Protein AF-X1RDU4-F1 (afdb_monomer_lite)

Secondary structure (DSSP, 8-state):
-PPPSEEE-TTT--EEEGGGEEEEEEEEEETTEEEEEEEEEEETT-HHHHHHHHH--S--TT---

Organism: NCBI:txid412755

Foldseek 3Di:
DDDPQWDAQPQPRDIDGPVQKDWDWDFDDDPNDGPDIDTGIFGPPDPNRVVCNVVDDPDDPPDDD

pLDDT: mean 88.11, std 14.46, range [45.91, 98.44]

Radius of gyration: 13.39 Å; chains: 1; bounding box: 28×23×38 Å

Sequence (65 aa):
MKLPDTWKCHICGEERPDERISVVTKPWVINGQTVGGQNIRYCNDRPACIKGAKEFSFFNPGEEA

Structure (mmCIF, N/CA/C/O backbone):
data_AF-X1RDU4-F1
#
_entry.id   AF-X1RDU4-F1
#
loop_
_atom_site.group_PDB
_atom_site.id
_atom_site.type_symbol
_atom_site.label_atom_id
_atom_site.label_alt_id
_atom_site.label_comp_id
_atom_site.label_asym_id
_atom_site.label_entity_id
_atom_site.label_seq_id
_atom_site.pdbx_PDB_ins_code
_atom_site.Cartn_x
_atom_site.Cartn_y
_atom_site.Cartn_z
_atom_site.occupancy
_atom_site.B_iso_or_equiv
_atom_site.auth_seq_id
_atom_site.auth_comp_id
_atom_site.auth_asym_id
_atom_site.auth_atom_id
_atom_site.pdbx_PDB_model_num
ATOM 1 N N . MET A 1 1 ? 9.884 12.641 17.833 1.00 47.81 1 MET A N 1
ATOM 2 C CA . MET A 1 1 ? 9.070 12.880 16.621 1.00 47.81 1 MET A CA 1
ATOM 3 C C . MET A 1 1 ? 7.791 12.075 16.767 1.00 47.81 1 MET A C 1
ATOM 5 O O . MET A 1 1 ? 7.895 10.872 16.961 1.00 47.81 1 MET A O 1
ATOM 9 N N . LYS A 1 2 ? 6.618 12.719 16.771 1.00 69.88 2 LYS A N 1
ATOM 10 C CA . LYS A 1 2 ? 5.330 12.014 16.759 1.00 69.88 2 LYS A CA 1
ATOM 11 C C . LYS A 1 2 ? 4.982 11.732 15.295 1.00 69.88 2 LYS A C 1
ATOM 13 O O . LYS A 1 2 ? 4.971 12.666 14.497 1.00 69.88 2 LYS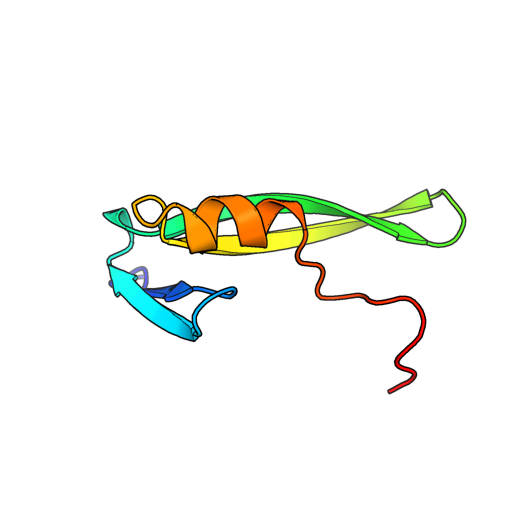 A O 1
ATOM 18 N N . LEU A 1 3 ? 4.809 10.460 14.937 1.00 65.44 3 LEU A N 1
ATOM 19 C CA . LEU A 1 3 ? 4.310 10.086 13.612 1.00 65.44 3 LEU A CA 1
ATOM 20 C C . LEU A 1 3 ? 2.882 10.629 13.452 1.00 65.44 3 LEU A C 1
ATOM 22 O O . LEU A 1 3 ? 2.181 10.757 14.459 1.00 65.44 3 LEU A O 1
ATOM 26 N N . PRO A 1 4 ? 2.454 10.996 12.234 1.00 73.62 4 PRO A N 1
ATOM 27 C CA . PRO A 1 4 ? 1.090 11.451 12.032 1.00 73.62 4 PRO A CA 1
ATOM 28 C C . PRO A 1 4 ? 0.118 10.330 12.421 1.00 73.62 4 PRO A C 1
ATOM 30 O O . PRO A 1 4 ? 0.296 9.180 12.031 1.00 73.62 4 PRO A O 1
ATOM 33 N N . ASP A 1 5 ? -0.908 10.675 13.203 1.00 88.25 5 ASP A N 1
ATOM 34 C CA . ASP A 1 5 ? -1.916 9.713 13.670 1.00 88.25 5 ASP A CA 1
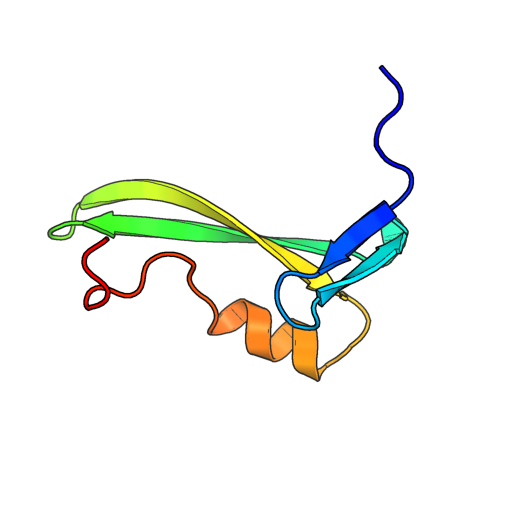ATOM 35 C C . ASP A 1 5 ? -2.804 9.213 12.504 1.00 88.25 5 ASP A C 1
ATOM 37 O O . ASP A 1 5 ? -3.498 8.201 12.613 1.00 88.25 5 ASP A O 1
ATOM 41 N N . THR A 1 6 ? -2.775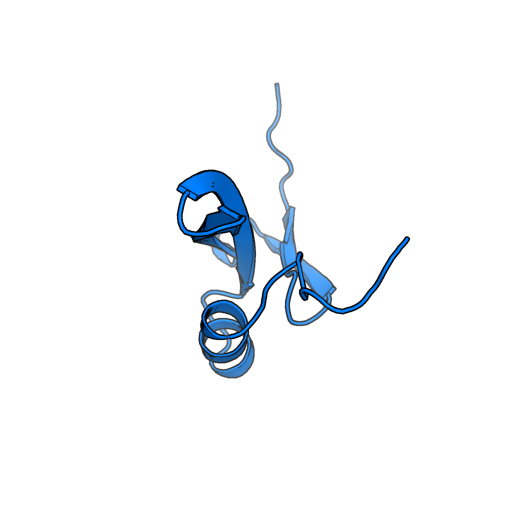 9.918 11.366 1.00 95.25 6 THR A N 1
ATOM 42 C CA . THR A 1 6 ? -3.530 9.591 10.156 1.00 95.25 6 THR A CA 1
ATOM 43 C C . THR A 1 6 ? -2.714 9.834 8.887 1.00 95.25 6 THR A C 1
ATOM 45 O O . THR A 1 6 ? -1.784 10.639 8.855 1.00 95.25 6 THR A O 1
ATOM 48 N N . TRP A 1 7 ? -3.096 9.157 7.806 1.00 96.25 7 TRP A N 1
ATOM 49 C CA . TRP A 1 7 ? -2.535 9.344 6.480 1.00 96.25 7 TRP A CA 1
ATOM 50 C C . TRP A 1 7 ? -3.625 9.409 5.417 1.00 96.25 7 TRP A C 1
ATOM 52 O O . TRP A 1 7 ? -4.632 8.703 5.467 1.00 96.25 7 TRP A O 1
ATOM 62 N N . LYS A 1 8 ? -3.367 10.217 4.388 1.00 97.19 8 LYS A N 1
ATOM 63 C CA . LYS A 1 8 ? -4.189 10.272 3.181 1.00 97.19 8 LYS A CA 1
ATOM 64 C C . LYS A 1 8 ? -4.000 9.026 2.312 1.00 97.19 8 LYS A C 1
ATOM 66 O O . LYS A 1 8 ? -2.870 8.693 1.943 1.00 97.19 8 LYS A O 1
ATOM 71 N N . CYS A 1 9 ? -5.106 8.393 1.937 1.00 97.94 9 CYS A N 1
ATOM 72 C CA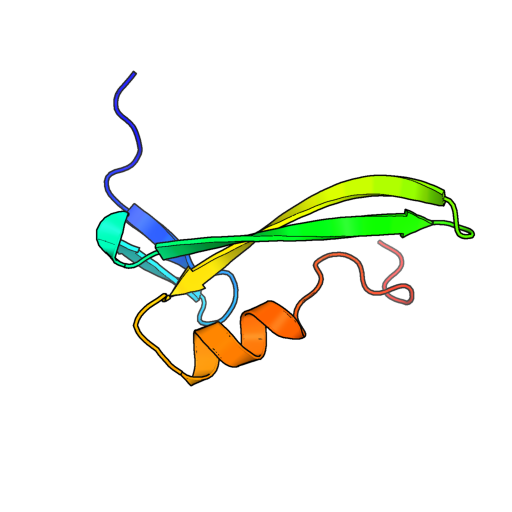 . CYS A 1 9 ? -5.162 7.394 0.874 1.00 97.94 9 CYS A CA 1
ATOM 73 C C . CYS A 1 9 ? -4.983 8.080 -0.488 1.00 97.94 9 CYS A C 1
ATOM 75 O O . CYS A 1 9 ? -5.728 8.997 -0.830 1.00 97.94 9 CYS A O 1
ATOM 77 N N . HIS A 1 10 ? -4.028 7.626 -1.297 1.00 97.50 10 HIS A N 1
ATOM 78 C CA . HIS A 1 10 ? -3.794 8.153 -2.646 1.00 97.50 10 HIS A CA 1
ATOM 79 C C . HIS A 1 10 ? -4.871 7.744 -3.653 1.00 97.50 10 HIS A C 1
ATOM 81 O O . HIS A 1 10 ? -4.947 8.341 -4.717 1.00 97.50 10 HIS A O 1
ATOM 87 N N . ILE A 1 11 ? -5.710 6.758 -3.315 1.00 97.88 11 ILE A N 1
ATOM 88 C CA . ILE A 1 11 ? -6.744 6.236 -4.217 1.00 97.88 11 ILE A CA 1
ATOM 89 C C . ILE A 1 11 ? -8.079 6.956 -4.025 1.00 97.88 11 ILE A C 1
ATOM 91 O O . ILE A 1 11 ? -8.638 7.471 -4.984 1.00 97.88 11 ILE A O 1
ATOM 95 N N . CYS A 1 12 ? -8.599 7.009 -2.794 1.00 97.56 12 CYS A N 1
ATOM 96 C CA . CYS A 1 12 ? -9.881 7.665 -2.507 1.00 97.56 12 CYS A CA 1
ATOM 97 C C . CYS A 1 12 ? -9.744 9.084 -1.937 1.00 97.56 12 CYS A C 1
ATOM 99 O O . CYS A 1 12 ? -10.743 9.781 -1.809 1.00 97.56 12 CYS A O 1
ATOM 101 N N . GLY A 1 13 ? -8.535 9.519 -1.569 1.00 97.00 13 GLY A N 1
ATOM 102 C CA . GLY A 1 13 ? -8.277 10.867 -1.062 1.00 97.00 13 GLY A CA 1
ATOM 103 C C . GLY A 1 13 ? -8.631 11.110 0.410 1.00 97.00 13 GLY A C 1
ATOM 104 O O . GLY A 1 13 ? -8.317 12.184 0.914 1.00 97.00 13 GLY A O 1
ATOM 105 N N . GLU A 1 14 ? -9.235 10.151 1.113 1.00 97.81 14 GLU A N 1
ATOM 106 C CA . GLU A 1 14 ? -9.594 10.302 2.532 1.00 97.81 14 GLU A CA 1
ATOM 107 C C . GLU A 1 14 ? -8.381 10.191 3.465 1.00 97.81 14 GLU A C 1
ATOM 109 O O . GLU A 1 14 ? -7.482 9.375 3.240 1.00 97.81 14 GLU A O 1
ATOM 114 N N . GLU A 1 15 ? -8.396 10.966 4.551 1.00 97.44 15 GLU A N 1
ATOM 115 C CA . GLU A 1 15 ? -7.487 10.808 5.690 1.00 97.44 15 GLU A CA 1
ATOM 116 C C . GLU A 1 15 ? -7.998 9.713 6.629 1.00 97.44 15 GLU A C 1
ATOM 118 O O . GLU A 1 15 ? -9.182 9.647 6.968 1.00 97.44 15 GLU A O 1
ATOM 123 N N . ARG A 1 16 ? -7.111 8.793 7.005 1.00 96.38 16 ARG A N 1
ATOM 124 C CA . ARG A 1 16 ? -7.457 7.569 7.733 1.00 96.38 16 ARG A CA 1
ATOM 125 C C . ARG A 1 16 ? -6.386 7.251 8.774 1.00 96.38 16 ARG A C 1
ATOM 127 O O . ARG A 1 16 ? -5.229 7.575 8.527 1.00 96.38 16 ARG A O 1
ATOM 134 N N . PRO A 1 17 ? -6.727 6.593 9.894 1.00 96.00 17 PRO A N 1
ATOM 135 C CA . PRO A 1 17 ? -5.737 6.141 10.871 1.00 96.00 17 PRO A CA 1
ATOM 136 C C . PRO A 1 17 ? -4.641 5.284 10.232 1.00 96.00 17 PRO A C 1
ATOM 138 O O . PRO A 1 17 ? -4.916 4.567 9.268 1.00 96.00 17 PRO A O 1
ATOM 141 N N . ASP A 1 18 ? -3.430 5.324 10.790 1.00 94.75 18 ASP A N 1
ATOM 142 C CA . ASP A 1 18 ? -2.282 4.536 10.308 1.00 94.75 18 ASP A CA 1
ATOM 143 C C . ASP A 1 18 ? -2.610 3.039 10.159 1.00 94.75 18 ASP A C 1
ATOM 145 O O . ASP A 1 18 ? -2.361 2.454 9.110 1.00 94.75 18 ASP A O 1
ATOM 149 N N . GLU A 1 19 ? -3.332 2.457 11.124 1.00 95.06 19 GLU A N 1
ATOM 150 C CA . GLU A 1 19 ? -3.791 1.057 11.088 1.00 95.06 19 GLU A CA 1
ATOM 151 C C . GLU A 1 19 ? -4.696 0.711 9.884 1.00 95.06 19 GLU A C 1
ATOM 153 O O . GLU A 1 19 ? -4.822 -0.455 9.505 1.00 95.06 19 GLU A O 1
ATOM 158 N N . ARG A 1 20 ? -5.339 1.714 9.269 1.00 97.06 20 ARG A N 1
ATOM 159 C CA . ARG A 1 20 ? -6.222 1.557 8.098 1.00 97.06 20 ARG A CA 1
ATOM 160 C C . ARG A 1 20 ? -5.509 1.816 6.779 1.00 97.06 20 ARG A C 1
ATOM 162 O O . ARG A 1 20 ? -6.141 1.758 5.722 1.00 97.06 20 ARG A O 1
ATOM 169 N N . ILE A 1 21 ? -4.221 2.130 6.823 1.00 98.06 21 ILE A N 1
ATOM 170 C CA . ILE A 1 21 ? -3.418 2.456 5.657 1.00 98.06 21 ILE A CA 1
ATOM 171 C C . ILE A 1 21 ? -2.352 1.385 5.460 1.00 98.06 21 ILE A C 1
ATOM 173 O O . ILE A 1 21 ? -1.749 0.851 6.384 1.00 98.06 21 ILE A O 1
ATOM 177 N N . SER A 1 22 ? -2.118 1.039 4.205 1.00 97.81 22 SER A N 1
ATOM 178 C CA . SER A 1 22 ? -0.956 0.257 3.804 1.00 97.81 22 SER A CA 1
ATOM 179 C C . SER A 1 22 ? -0.236 0.956 2.666 1.00 97.81 22 SER A C 1
ATOM 181 O O . SER A 1 22 ? -0.809 1.792 1.965 1.00 97.81 22 SER A O 1
ATOM 183 N N . VAL A 1 23 ? 1.044 0.631 2.508 1.00 97.25 23 VAL A N 1
ATOM 184 C CA . VAL A 1 23 ? 1.901 1.180 1.460 1.00 97.25 23 VAL A CA 1
ATOM 185 C C . VAL A 1 23 ? 2.277 0.058 0.509 1.00 97.25 23 VAL A C 1
ATOM 187 O O . VAL A 1 23 ? 2.752 -0.989 0.942 1.00 97.25 23 VAL A O 1
ATOM 190 N N . VAL A 1 24 ? 2.075 0.277 -0.787 1.00 96.12 24 VAL A N 1
ATOM 191 C CA . VAL A 1 24 ? 2.699 -0.541 -1.830 1.00 96.12 24 VAL A CA 1
ATOM 192 C C . VAL A 1 24 ? 3.791 0.279 -2.498 1.00 96.12 24 VAL A C 1
ATOM 194 O O . VAL A 1 24 ? 3.560 1.415 -2.916 1.00 96.12 24 VAL A O 1
ATOM 197 N N . THR A 1 25 ? 4.988 -0.294 -2.584 1.00 95.25 25 THR A N 1
ATOM 198 C CA . THR A 1 25 ? 6.117 0.313 -3.286 1.00 95.25 25 THR A CA 1
ATOM 199 C C . THR A 1 25 ? 6.191 -0.257 -4.693 1.00 95.25 25 THR A C 1
ATOM 201 O O . THR A 1 25 ? 6.247 -1.474 -4.869 1.00 95.25 25 THR A O 1
ATOM 204 N N . LYS A 1 26 ? 6.200 0.615 -5.700 1.00 91.31 26 LYS A N 1
ATOM 205 C CA . LYS A 1 26 ? 6.393 0.232 -7.104 1.00 91.31 26 LYS A CA 1
ATOM 206 C C . LYS A 1 26 ? 7.700 0.807 -7.636 1.00 91.31 26 LYS A C 1
ATOM 208 O O . LYS A 1 26 ? 8.008 1.953 -7.304 1.00 91.31 26 LYS A O 1
ATOM 213 N N . PRO A 1 27 ? 8.461 0.070 -8.461 1.00 90.94 27 PRO A N 1
ATOM 214 C CA . PRO A 1 27 ? 9.638 0.630 -9.105 1.00 90.94 27 PRO A CA 1
ATOM 215 C C . PRO A 1 27 ? 9.223 1.760 -10.052 1.00 90.94 27 PRO A C 1
ATOM 217 O O . PRO A 1 27 ? 8.240 1.651 -10.786 1.00 90.94 27 PRO A O 1
ATOM 220 N N . TRP A 1 28 ? 9.978 2.851 -10.034 1.00 87.62 28 TRP A N 1
ATOM 221 C CA . 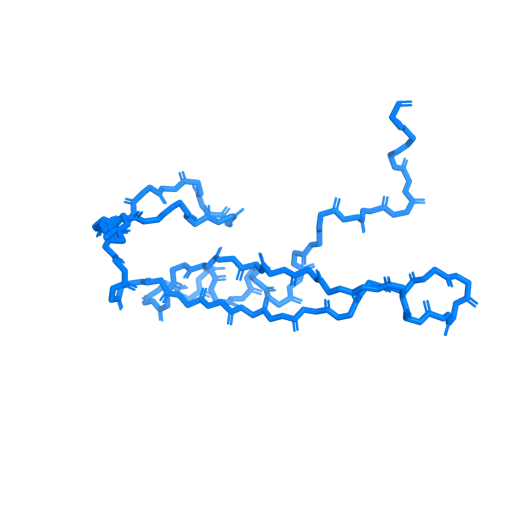TRP A 1 28 ? 9.904 3.884 -11.056 1.00 87.62 28 TRP A CA 1
ATOM 222 C C . TRP A 1 28 ? 10.938 3.565 -12.129 1.00 87.62 28 TRP A C 1
ATOM 224 O O . TRP A 1 28 ? 12.138 3.576 -11.854 1.00 87.62 28 TRP A O 1
ATOM 234 N N . VAL A 1 29 ? 10.463 3.227 -13.327 1.00 86.00 29 VAL A N 1
ATOM 235 C CA . VAL A 1 29 ? 11.296 2.785 -14.448 1.00 86.00 29 VAL A CA 1
ATOM 236 C C . VAL A 1 29 ? 11.274 3.846 -15.544 1.00 86.00 29 VAL A C 1
ATOM 238 O O . VAL A 1 29 ? 10.203 4.199 -16.031 1.00 86.00 29 VAL A O 1
ATOM 241 N N . ILE A 1 30 ? 12.451 4.328 -15.947 1.00 82.00 30 ILE A N 1
ATOM 242 C CA . ILE A 1 30 ? 12.655 5.228 -17.091 1.00 82.00 30 ILE A CA 1
ATOM 243 C C . ILE A 1 30 ? 13.636 4.543 -18.041 1.00 82.00 30 ILE A C 1
ATOM 245 O O . ILE A 1 30 ? 14.688 4.082 -17.606 1.00 82.00 30 ILE A O 1
ATOM 249 N N . ASN A 1 31 ? 13.298 4.447 -19.330 1.00 85.31 31 ASN A N 1
ATOM 250 C CA . ASN A 1 31 ? 14.128 3.785 -20.351 1.00 85.31 31 ASN A CA 1
ATOM 251 C C . ASN A 1 31 ? 14.589 2.365 -19.955 1.00 85.31 31 ASN A C 1
ATOM 253 O O . ASN A 1 31 ? 15.717 1.965 -20.228 1.00 85.31 31 ASN A O 1
ATOM 257 N N . GLY A 1 32 ? 13.728 1.605 -19.272 1.00 83.75 32 GLY A N 1
ATOM 258 C CA . GLY A 1 32 ? 14.042 0.251 -18.798 1.00 83.75 32 GLY A CA 1
ATOM 259 C C . GLY A 1 32 ? 14.935 0.186 -17.551 1.00 83.75 32 GLY A C 1
ATOM 260 O O . GLY A 1 32 ? 15.166 -0.905 -17.037 1.00 83.75 32 GLY A O 1
ATOM 261 N N . GLN A 1 33 ? 15.393 1.323 -17.021 1.00 88.38 33 GLN A N 1
ATOM 262 C CA . GLN A 1 33 ? 16.191 1.398 -15.802 1.00 88.38 33 GLN A CA 1
ATOM 263 C C . GLN A 1 33 ? 15.341 1.859 -14.614 1.00 88.38 33 GLN A C 1
ATOM 265 O O . GLN A 1 33 ? 14.637 2.866 -14.685 1.00 88.38 33 GLN A O 1
ATOM 270 N N . THR A 1 34 ? 15.427 1.141 -13.492 1.00 88.62 34 THR A N 1
ATOM 271 C CA . THR A 1 34 ? 14.816 1.576 -12.230 1.00 88.62 34 THR A CA 1
ATOM 272 C C . THR A 1 34 ? 15.599 2.757 -11.664 1.00 88.62 34 THR A C 1
ATOM 274 O O . THR A 1 34 ? 16.770 2.621 -11.316 1.00 88.62 34 THR A O 1
ATOM 277 N N . VAL A 1 35 ? 14.944 3.910 -11.557 1.00 88.38 35 VAL A N 1
ATOM 278 C CA . VAL A 1 35 ? 15.527 5.170 -11.063 1.00 88.38 35 VAL A CA 1
ATOM 279 C C . VAL A 1 35 ? 15.020 5.553 -9.670 1.00 88.38 35 VAL A C 1
ATOM 281 O O . VAL A 1 35 ? 15.513 6.501 -9.067 1.00 88.38 35 VAL A O 1
ATOM 284 N N . GLY A 1 36 ? 14.045 4.817 -9.130 1.00 88.19 36 GLY A N 1
ATOM 285 C CA . GLY A 1 36 ? 13.500 5.066 -7.799 1.00 88.19 36 GLY A CA 1
ATOM 286 C C . GLY A 1 36 ? 12.322 4.161 -7.452 1.00 88.19 36 GLY A C 1
ATOM 287 O O . GLY A 1 36 ? 12.054 3.171 -8.135 1.00 88.19 36 GLY A O 1
ATOM 288 N N . GLY A 1 37 ? 11.608 4.515 -6.384 1.00 89.88 37 GLY A N 1
ATOM 289 C CA . GLY A 1 37 ? 10.408 3.820 -5.926 1.00 89.88 37 GLY A CA 1
ATOM 290 C C . GLY A 1 37 ? 9.274 4.795 -5.620 1.00 89.88 37 GLY A C 1
ATOM 291 O O . GLY A 1 37 ? 9.494 5.863 -5.056 1.00 89.88 37 GLY A O 1
ATOM 292 N N . GLN A 1 38 ? 8.055 4.413 -5.984 1.00 91.38 38 GLN A N 1
ATOM 293 C CA . GLN A 1 38 ? 6.826 5.137 -5.677 1.00 91.38 38 GLN A CA 1
ATOM 294 C C . GLN A 1 38 ? 6.120 4.455 -4.511 1.00 91.38 38 GLN A C 1
ATOM 296 O O . GLN A 1 38 ? 5.712 3.301 -4.637 1.00 91.38 38 GLN A O 1
ATOM 301 N N . ASN A 1 39 ? 5.949 5.167 -3.399 1.00 95.25 39 ASN A N 1
ATOM 302 C CA . ASN A 1 39 ? 5.221 4.675 -2.231 1.00 95.25 39 ASN A CA 1
ATOM 303 C C . ASN A 1 39 ? 3.761 5.128 -2.292 1.00 95.25 39 ASN A C 1
ATOM 305 O O . ASN A 1 39 ? 3.447 6.290 -2.025 1.00 95.25 39 ASN A O 1
ATOM 309 N N . ILE A 1 40 ? 2.872 4.198 -2.631 1.00 96.31 40 ILE A N 1
ATOM 310 C CA . ILE A 1 40 ? 1.439 4.447 -2.787 1.00 96.31 40 ILE A CA 1
ATOM 311 C C . ILE A 1 40 ? 0.728 4.003 -1.509 1.00 96.31 40 ILE A C 1
ATOM 313 O O . ILE A 1 40 ? 0.687 2.815 -1.191 1.00 96.31 40 ILE A O 1
ATOM 317 N N . ARG A 1 41 ? 0.166 4.965 -0.779 1.00 97.69 41 ARG A N 1
ATOM 318 C CA . ARG A 1 41 ? -0.672 4.767 0.407 1.00 97.69 41 ARG A CA 1
ATOM 319 C C . ARG A 1 41 ? -2.107 4.482 -0.013 1.00 97.69 41 ARG A C 1
ATOM 321 O O . ARG A 1 41 ? -2.675 5.224 -0.812 1.00 97.69 41 ARG A O 1
ATOM 328 N N . TYR A 1 42 ? -2.724 3.458 0.557 1.00 98.44 42 TYR A N 1
ATOM 329 C CA . TYR A 1 42 ? -4.104 3.089 0.249 1.00 98.44 42 TYR A CA 1
ATOM 330 C C . TYR A 1 42 ? -4.841 2.543 1.473 1.00 98.44 42 TYR A C 1
ATOM 332 O O . TYR A 1 42 ? -4.215 2.017 2.390 1.00 98.44 42 TYR A O 1
ATOM 340 N N . CYS A 1 43 ? -6.173 2.651 1.475 1.00 98.44 43 CYS A N 1
ATOM 341 C CA . CYS A 1 43 ? -7.014 2.019 2.492 1.00 98.44 43 CYS A CA 1
ATOM 342 C C . CYS A 1 43 ? -6.888 0.494 2.395 1.00 98.44 43 CYS A C 1
ATOM 344 O O . CYS A 1 43 ? -7.265 -0.089 1.373 1.00 98.44 43 CYS A O 1
ATOM 346 N N . ASN A 1 44 ? -6.390 -0.143 3.453 1.00 97.56 44 ASN A N 1
ATOM 347 C CA . ASN A 1 44 ? -6.150 -1.590 3.498 1.00 97.56 44 ASN A CA 1
ATOM 348 C C . ASN A 1 44 ? -7.421 -2.419 3.750 1.00 97.56 44 ASN A C 1
ATOM 350 O O . ASN A 1 44 ? -7.401 -3.639 3.614 1.00 97.56 44 ASN A O 1
ATOM 354 N N . ASP A 1 45 ? -8.527 -1.751 4.069 1.00 97.88 45 ASP A N 1
ATOM 355 C CA . ASP A 1 45 ? -9.823 -2.343 4.390 1.00 97.88 45 ASP A CA 1
ATOM 356 C C . ASP A 1 45 ? -10.888 -2.104 3.306 1.00 97.88 45 ASP A C 1
ATOM 358 O O . ASP A 1 45 ? -12.012 -2.591 3.423 1.00 97.88 45 ASP A O 1
ATOM 362 N N . ARG A 1 46 ? -10.557 -1.377 2.228 1.00 97.94 46 ARG A N 1
ATOM 363 C CA . ARG A 1 46 ? -11.488 -1.081 1.127 1.00 97.94 46 ARG A CA 1
ATOM 364 C C . ARG A 1 46 ? -11.065 -1.793 -0.160 1.00 97.94 46 ARG A C 1
ATOM 366 O O . ARG A 1 46 ? -10.069 -1.384 -0.762 1.00 97.94 46 ARG A O 1
ATOM 373 N N . PRO A 1 47 ? -11.847 -2.765 -0.671 1.00 97.94 47 PRO A N 1
ATOM 374 C CA . PRO A 1 47 ? -11.503 -3.510 -1.886 1.00 97.94 47 PRO A CA 1
ATOM 375 C C . PRO A 1 47 ? -11.182 -2.626 -3.100 1.00 97.94 47 PRO A C 1
ATOM 377 O O . PRO A 1 47 ? -10.237 -2.905 -3.836 1.00 97.94 47 PRO A O 1
ATOM 380 N N . ALA A 1 48 ? -11.912 -1.520 -3.274 1.00 97.88 48 ALA A N 1
ATOM 381 C CA . ALA A 1 48 ? -11.659 -0.559 -4.347 1.00 97.88 48 ALA A CA 1
ATOM 382 C C . ALA A 1 48 ? -10.281 0.119 -4.229 1.00 97.88 48 ALA A C 1
ATOM 384 O O . ALA A 1 48 ? -9.580 0.253 -5.227 1.00 97.88 48 ALA A O 1
ATOM 385 N N . CYS A 1 49 ? -9.858 0.492 -3.015 1.00 98.25 49 CYS A N 1
ATOM 386 C CA . CYS A 1 49 ? -8.541 1.091 -2.779 1.00 98.25 49 CYS A CA 1
ATOM 387 C C . CYS A 1 49 ? -7.415 0.071 -2.965 1.00 98.25 49 CYS A C 1
ATOM 389 O O . CYS A 1 49 ? -6.400 0.398 -3.570 1.00 98.25 49 CYS A O 1
ATOM 391 N N . ILE A 1 50 ? -7.611 -1.170 -2.510 1.00 97.75 50 ILE A N 1
ATOM 392 C CA . ILE A 1 50 ? -6.645 -2.264 -2.694 1.00 97.75 50 ILE A CA 1
ATOM 393 C C . ILE A 1 50 ? -6.429 -2.546 -4.185 1.00 97.75 50 ILE A C 1
ATOM 395 O O . ILE A 1 50 ? -5.290 -2.684 -4.632 1.00 97.75 50 ILE A O 1
ATOM 399 N N . LYS A 1 51 ? -7.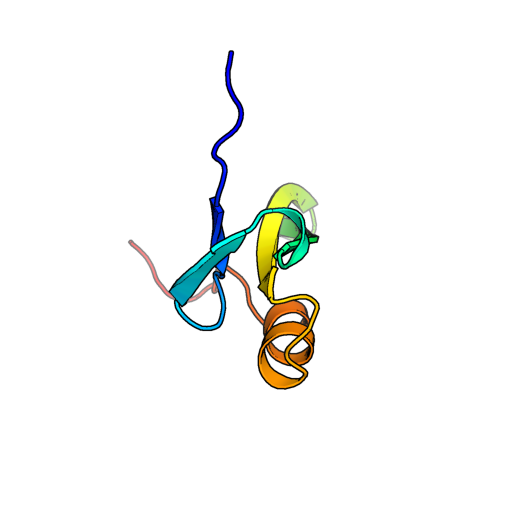514 -2.624 -4.968 1.00 97.31 51 LYS A N 1
ATOM 400 C CA . LYS A 1 51 ? -7.427 -2.815 -6.421 1.00 97.31 51 LYS A CA 1
ATOM 401 C C . LYS A 1 51 ? -6.776 -1.603 -7.090 1.00 97.31 51 LYS A C 1
ATOM 403 O O . LYS A 1 51 ? -5.790 -1.773 -7.799 1.00 97.31 51 LYS A O 1
ATOM 408 N N . GLY A 1 52 ? -7.257 -0.397 -6.790 1.00 96.44 52 GLY A N 1
ATOM 409 C CA . GLY A 1 52 ? -6.729 0.839 -7.365 1.00 96.44 52 GLY A CA 1
ATOM 410 C C . GLY A 1 52 ? -5.240 1.036 -7.081 1.00 96.44 52 GLY A C 1
ATOM 411 O O . GLY A 1 52 ? -4.498 1.408 -7.980 1.00 96.44 52 GLY A O 1
ATOM 412 N N . ALA A 1 53 ? -4.755 0.682 -5.888 1.00 96.31 53 ALA A N 1
ATOM 413 C CA . ALA A 1 53 ? -3.334 0.765 -5.549 1.00 96.31 53 ALA A CA 1
ATOM 414 C C . ALA A 1 53 ? -2.439 -0.101 -6.447 1.00 96.31 53 ALA A C 1
ATOM 416 O O . ALA A 1 53 ? -1.289 0.265 -6.691 1.00 96.31 53 ALA A O 1
ATOM 417 N N . LYS A 1 54 ? -2.946 -1.215 -6.994 1.00 93.06 54 LYS A N 1
ATOM 418 C CA . LYS A 1 54 ? -2.205 -2.058 -7.952 1.00 93.06 54 LYS A CA 1
ATOM 419 C C . LYS A 1 54 ? -2.053 -1.401 -9.319 1.00 93.06 54 LYS A C 1
ATOM 421 O O . LYS A 1 54 ? -1.032 -1.607 -9.966 1.00 93.06 54 LYS A O 1
ATOM 426 N N . GLU A 1 55 ? -2.993 -0.551 -9.708 1.00 91.75 55 GLU A N 1
ATOM 427 C CA . GLU A 1 55 ? -3.036 0.087 -11.031 1.00 91.75 55 GLU A CA 1
ATOM 428 C C . GLU A 1 55 ? -2.472 1.520 -11.004 1.00 91.75 55 GLU A C 1
ATOM 430 O O . GLU A 1 55 ? -1.855 1.960 -11.964 1.00 91.75 55 GLU A O 1
ATOM 435 N N . PHE A 1 56 ? -2.584 2.221 -9.873 1.00 91.62 56 PHE A N 1
ATOM 436 C CA . PHE A 1 56 ? -2.182 3.621 -9.712 1.00 91.62 56 PHE A CA 1
ATOM 437 C C . PHE A 1 56 ? -0.670 3.856 -9.894 1.00 91.62 56 PHE A C 1
ATOM 439 O O . PHE A 1 56 ? 0.152 3.078 -9.403 1.00 91.62 56 PHE A O 1
ATOM 446 N N . SER A 1 57 ? -0.298 4.960 -10.541 1.00 89.50 57 SER A N 1
ATOM 447 C CA . SER A 1 57 ? 1.077 5.461 -10.675 1.00 89.50 57 SER A CA 1
ATOM 448 C C . SER A 1 57 ? 1.047 6.988 -10.589 1.00 89.50 57 SER A C 1
ATOM 450 O O . SER A 1 57 ? 0.140 7.599 -11.145 1.00 89.50 57 SER A O 1
ATOM 452 N N . PHE A 1 58 ? 2.018 7.609 -9.914 1.00 85.56 58 PHE A N 1
ATOM 453 C CA . PHE A 1 58 ? 2.186 9.071 -9.943 1.00 85.56 58 PHE A CA 1
ATOM 454 C C . PHE A 1 58 ? 2.839 9.550 -11.235 1.00 85.56 58 PHE A C 1
ATOM 456 O O . PHE A 1 58 ? 2.706 10.710 -11.604 1.00 85.56 58 PHE A O 1
ATOM 463 N N . PHE A 1 59 ? 3.548 8.655 -11.916 1.00 75.50 59 PHE A N 1
ATOM 464 C CA . PHE A 1 59 ? 4.210 8.945 -13.174 1.00 75.50 59 PHE A CA 1
ATOM 465 C C . PHE A 1 59 ? 3.439 8.236 -14.284 1.00 75.50 59 PHE A C 1
ATOM 467 O O . PHE A 1 59 ? 3.600 7.029 -14.483 1.00 75.50 59 PHE A O 1
ATOM 474 N N . ASN A 1 60 ? 2.564 8.976 -14.963 1.00 65.81 60 ASN A N 1
ATOM 475 C CA . ASN A 1 60 ? 2.044 8.582 -16.266 1.00 65.81 60 ASN A CA 1
ATOM 476 C C . ASN A 1 60 ? 2.993 9.155 -17.330 1.00 65.81 60 ASN A C 1
ATOM 478 O O . ASN A 1 60 ? 3.258 10.355 -17.297 1.00 65.81 60 ASN A O 1
ATOM 482 N N . PRO A 1 61 ? 3.513 8.348 -18.271 1.00 54.03 61 PRO A N 1
ATOM 483 C CA . PRO A 1 61 ? 4.484 8.793 -19.279 1.00 54.03 61 PRO A CA 1
ATOM 484 C C . PRO A 1 61 ? 3.893 9.715 -20.373 1.00 54.03 61 PRO A C 1
ATOM 486 O O . PRO A 1 61 ? 4.360 9.688 -21.505 1.00 54.03 61 PRO A O 1
ATOM 489 N N . GLY A 1 62 ? 2.866 10.515 -20.066 1.00 52.06 62 GLY A N 1
ATOM 490 C CA . GLY A 1 62 ? 2.176 11.381 -21.030 1.00 52.06 62 GLY A CA 1
ATOM 491 C C . GLY A 1 62 ? 1.666 12.719 -20.486 1.00 52.06 62 GLY A C 1
ATOM 492 O O . GLY A 1 62 ? 1.048 13.457 -21.242 1.00 52.06 62 GLY A O 1
ATOM 493 N N . GLU A 1 63 ? 1.913 13.047 -19.216 1.00 47.97 63 GLU A N 1
ATOM 494 C CA . GLU A 1 63 ? 1.695 14.401 -18.690 1.00 47.97 63 GLU A CA 1
ATOM 495 C C . GLU A 1 63 ? 3.066 15.054 -18.495 1.00 47.97 63 GLU A C 1
ATOM 497 O O . GLU A 1 63 ? 3.760 14.820 -17.504 1.00 47.97 63 GLU A O 1
ATOM 502 N N . GLU A 1 64 ? 3.484 15.809 -19.513 1.00 45.91 64 GLU A N 1
ATOM 503 C CA . GLU A 1 64 ? 4.552 16.798 -19.395 1.00 45.91 64 GLU A CA 1
ATOM 504 C C . GLU A 1 64 ? 4.072 17.899 -18.436 1.00 45.91 64 GLU A C 1
ATOM 506 O O . GLU A 1 64 ? 2.951 18.394 -18.568 1.00 45.91 64 GLU A O 1
ATOM 511 N N . ALA A 1 65 ? 4.896 18.213 -17.433 1.00 50.72 65 ALA A N 1
ATOM 512 C CA . ALA A 1 65 ? 4.651 19.296 -16.481 1.00 50.72 65 ALA A CA 1
ATOM 513 C C . ALA A 1 65 ? 4.801 20.678 -17.131 1.00 50.72 65 ALA A C 1
ATOM 515 O O . ALA A 1 65 ? 5.665 20.813 -18.028 1.00 50.72 65 ALA A O 1
#